Protein AF-A0A8E0IRT0-F1 (afdb_monomer_lite)

pLDDT: mean 97.21, std 1.38, range [92.44, 98.44]

Secondary structure (DSSP, 8-state):
-EEE-----SSHHHHHHHHHHHHHHHHH-TT-EEE-TT-

Organism: NCBI:txid1256207

Radius of gyration: 9.99 Å; chains: 1; bounding box: 24×13×26 Å

Structure (mmCIF, N/CA/C/O backbone):
data_AF-A0A8E0IRT0-F1
#
_entry.id   AF-A0A8E0IRT0-F1
#
loop_
_atom_site.group_PDB
_atom_site.id
_atom_site.type_symbol
_atom_site.label_atom_id
_atom_site.label_alt_id
_atom_site.label_comp_id
_atom_site.label_asym_id
_atom_site.label_entity_id
_atom_site.label_seq_id
_atom_site.pdbx_PDB_ins_code
_atom_site.Cartn_x
_atom_site.Cartn_y
_atom_site.Cartn_z
_atom_site.occupancy
_atom_site.B_iso_or_equiv
_atom_site.auth_seq_id
_atom_site.auth_comp_id
_atom_site.auth_asym_id
_atom_site.auth_atom_id
_atom_site.pdbx_PDB_model_num
ATOM 1 N N . MET A 1 1 ? -7.268 -0.445 15.559 1.00 92.44 1 MET A N 1
ATOM 2 C CA . MET A 1 1 ? -5.907 -1.010 15.804 1.00 92.44 1 MET A CA 1
ATOM 3 C C . MET A 1 1 ? -4.938 -0.393 14.807 1.00 92.44 1 MET A C 1
ATOM 5 O O . MET A 1 1 ? -5.372 -0.172 13.688 1.00 92.44 1 MET A O 1
ATOM 9 N N . LYS A 1 2 ? -3.682 -0.099 15.176 1.00 95.75 2 LYS A N 1
ATOM 10 C CA . LYS A 1 2 ? -2.705 0.489 14.240 1.00 95.75 2 LYS A CA 1
ATOM 11 C C . LYS A 1 2 ? -1.805 -0.576 13.619 1.00 95.75 2 LYS A C 1
ATOM 13 O O . LYS A 1 2 ? -1.287 -1.411 14.356 1.00 95.75 2 LYS A O 1
ATOM 18 N N . ILE A 1 3 ? -1.613 -0.539 12.302 1.00 96.19 3 ILE A N 1
ATOM 19 C CA . ILE A 1 3 ? -0.728 -1.460 11.570 1.00 96.19 3 ILE A CA 1
ATOM 20 C C . ILE A 1 3 ? 0.253 -0.667 10.704 1.00 96.19 3 ILE A C 1
ATOM 22 O O . ILE A 1 3 ? -0.126 0.297 10.043 1.00 96.19 3 ILE A O 1
ATOM 26 N N . TYR A 1 4 ? 1.506 -1.117 10.682 1.00 97.94 4 TYR A N 1
ATOM 27 C CA . TYR A 1 4 ? 2.516 -0.692 9.718 1.00 97.94 4 TYR A CA 1
ATOM 28 C C . TYR A 1 4 ? 2.644 -1.751 8.618 1.00 97.94 4 TYR A C 1
ATOM 30 O O . TYR A 1 4 ? 2.963 -2.906 8.909 1.00 97.94 4 TYR A O 1
ATOM 38 N N . PHE A 1 5 ? 2.388 -1.380 7.365 1.00 97.75 5 PHE A N 1
ATOM 39 C CA . PHE A 1 5 ? 2.502 -2.288 6.227 1.00 97.75 5 PHE A CA 1
ATOM 40 C C . PHE A 1 5 ? 3.962 -2.356 5.750 1.00 97.75 5 PHE A C 1
ATOM 42 O O . PHE A 1 5 ? 4.419 -1.518 4.973 1.00 97.75 5 PHE A O 1
ATOM 49 N N . ALA A 1 6 ? 4.702 -3.356 6.230 1.00 97.62 6 ALA A N 1
ATOM 50 C CA . ALA A 1 6 ? 6.093 -3.595 5.851 1.00 97.62 6 ALA A CA 1
ATOM 51 C C . ALA A 1 6 ? 6.187 -4.543 4.646 1.00 97.62 6 ALA A C 1
ATOM 53 O O . ALA A 1 6 ? 6.012 -5.751 4.795 1.00 97.62 6 ALA A O 1
ATOM 54 N N . ASN A 1 7 ? 6.504 -4.012 3.466 1.00 97.56 7 ASN A N 1
ATOM 55 C CA . ASN A 1 7 ? 6.871 -4.812 2.298 1.00 97.56 7 ASN A CA 1
ATOM 56 C C . ASN A 1 7 ? 7.877 -4.052 1.421 1.00 97.56 7 ASN A C 1
ATOM 58 O O . ASN A 1 7 ? 8.085 -2.855 1.619 1.00 97.56 7 ASN A O 1
ATOM 62 N N . ALA A 1 8 ? 8.488 -4.732 0.448 1.00 97.44 8 ALA A N 1
ATOM 63 C CA . ALA A 1 8 ? 9.236 -4.068 -0.615 1.00 97.44 8 ALA A CA 1
ATOM 64 C C . ALA A 1 8 ? 8.356 -3.019 -1.321 1.00 97.44 8 ALA A C 1
ATOM 66 O O . ALA A 1 8 ? 7.141 -3.189 -1.426 1.00 97.44 8 ALA A O 1
ATOM 67 N N . LEU A 1 9 ? 8.978 -1.931 -1.781 1.00 97.06 9 LEU A N 1
ATOM 68 C CA . LEU A 1 9 ? 8.319 -0.820 -2.477 1.00 97.06 9 LEU A CA 1
ATOM 69 C C . LEU A 1 9 ? 9.255 -0.199 -3.527 1.00 97.06 9 LEU A C 1
ATOM 71 O O . LEU A 1 9 ? 9.389 1.018 -3.615 1.00 97.06 9 LEU A O 1
ATOM 75 N N . PHE A 1 10 ? 9.988 -1.034 -4.269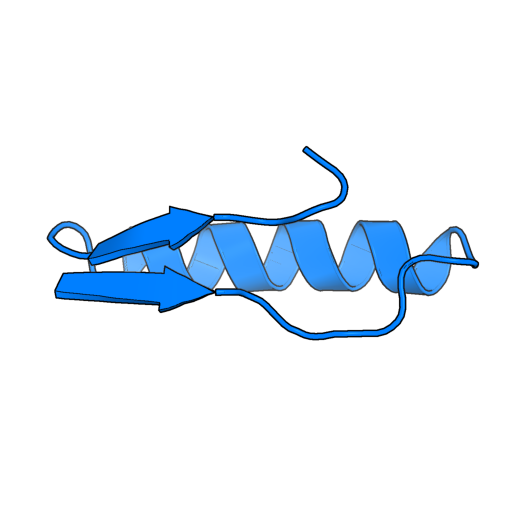 1.00 97.06 10 PHE A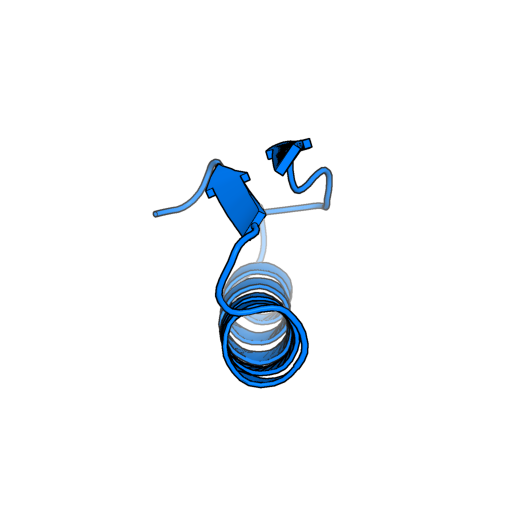 N 1
ATOM 76 C CA . PHE A 1 10 ? 11.031 -0.565 -5.192 1.00 97.06 10 PHE A CA 1
ATOM 77 C C . PHE A 1 10 ? 10.647 -0.746 -6.659 1.00 97.06 10 PHE A C 1
ATOM 79 O O . PHE A 1 10 ? 11.026 0.063 -7.504 1.00 97.06 10 PHE A O 1
ATOM 86 N N . SER A 1 11 ? 9.897 -1.799 -6.980 1.00 98.25 11 SER A N 1
ATOM 87 C CA . SER A 1 11 ? 9.427 -2.071 -8.335 1.00 98.25 11 SER A CA 1
ATOM 88 C C . SER A 1 11 ? 7.959 -1.691 -8.511 1.00 98.25 11 SER A C 1
ATOM 90 O O . SER A 1 11 ? 7.174 -1.708 -7.568 1.00 98.25 11 SER A O 1
ATOM 92 N N . HIS A 1 12 ? 7.542 -1.434 -9.752 1.00 98.19 12 HIS A N 1
ATOM 93 C CA . HIS A 1 12 ? 6.125 -1.216 -10.067 1.00 98.19 12 HIS A CA 1
ATOM 94 C C . HIS A 1 12 ? 5.239 -2.401 -9.647 1.00 98.19 12 HIS A C 1
ATOM 96 O O . HIS A 1 12 ? 4.083 -2.208 -9.272 1.00 98.19 12 HIS A O 1
ATOM 102 N N . ALA A 1 13 ? 5.775 -3.626 -9.690 1.00 98.25 13 ALA A N 1
ATOM 103 C CA . ALA A 1 13 ? 5.066 -4.812 -9.227 1.00 98.25 13 ALA A CA 1
ATOM 104 C C . ALA A 1 13 ? 4.792 -4.744 -7.716 1.00 98.25 13 ALA A C 1
ATOM 106 O O . ALA A 1 13 ? 3.663 -5.003 -7.302 1.00 98.25 13 ALA A O 1
ATOM 107 N N . ASP A 1 14 ? 5.780 -4.318 -6.922 1.00 98.31 14 ASP A N 1
ATOM 108 C CA . ASP A 1 14 ? 5.626 -4.129 -5.476 1.00 98.31 14 ASP A CA 1
ATOM 109 C C . ASP A 1 14 ? 4.550 -3.084 -5.168 1.00 98.31 14 ASP A C 1
ATOM 111 O O . ASP A 1 14 ? 3.643 -3.341 -4.378 1.00 98.31 14 ASP A O 1
ATOM 115 N N . PHE A 1 15 ? 4.593 -1.935 -5.854 1.00 98.31 15 PHE A N 1
ATOM 116 C CA . PHE A 1 15 ? 3.604 -0.869 -5.673 1.00 98.31 15 PHE A CA 1
ATOM 117 C C . PHE A 1 15 ? 2.181 -1.356 -5.942 1.00 98.31 15 PHE A C 1
ATOM 119 O O . PHE A 1 15 ? 1.286 -1.137 -5.119 1.00 98.31 15 PHE A O 1
ATOM 126 N N . ASN A 1 16 ? 1.985 -2.050 -7.067 1.00 98.44 16 ASN A N 1
ATOM 127 C CA . ASN A 1 16 ? 0.688 -2.591 -7.462 1.00 98.44 16 ASN A CA 1
ATOM 128 C C . ASN A 1 16 ? 0.181 -3.633 -6.461 1.00 98.44 16 ASN A C 1
ATOM 130 O O . ASN A 1 16 ? -0.987 -3.595 -6.072 1.00 98.44 16 ASN A O 1
ATOM 134 N N . TYR A 1 17 ? 1.054 -4.542 -6.023 1.00 98.44 17 TYR A N 1
ATOM 135 C CA . TYR A 1 17 ? 0.708 -5.565 -5.042 1.00 98.44 17 TYR A CA 1
ATOM 136 C C . TYR A 1 17 ? 0.313 -4.947 -3.696 1.00 98.44 17 TYR A C 1
ATOM 138 O O . TYR A 1 17 ? -0.751 -5.261 -3.157 1.00 98.44 17 TYR A O 1
ATOM 146 N N . ASN A 1 18 ? 1.123 -4.017 -3.186 1.00 98.31 18 ASN A N 1
ATOM 147 C CA . ASN A 1 18 ? 0.877 -3.330 -1.921 1.00 98.31 18 ASN A CA 1
ATOM 148 C C . ASN A 1 18 ? -0.457 -2.577 -1.947 1.00 98.31 18 ASN A C 1
ATOM 150 O O . ASN A 1 18 ? -1.249 -2.722 -1.019 1.00 98.31 18 ASN A O 1
ATOM 154 N N . ALA A 1 19 ? -0.755 -1.849 -3.027 1.00 98.25 19 ALA A N 1
ATOM 155 C CA . ALA A 1 19 ? -2.020 -1.131 -3.174 1.00 98.25 19 ALA A CA 1
ATOM 156 C C . ALA A 1 19 ? -3.232 -2.083 -3.191 1.00 98.25 19 ALA A C 1
ATOM 158 O O . ALA A 1 19 ? -4.236 -1.841 -2.513 1.00 98.25 19 ALA A O 1
ATOM 159 N N . GLN A 1 20 ? -3.138 -3.196 -3.927 1.00 98.44 20 GLN A N 1
ATOM 160 C CA . GLN A 1 20 ? -4.211 -4.190 -4.001 1.00 98.44 20 GLN A CA 1
ATOM 161 C C . GLN A 1 20 ? -4.467 -4.861 -2.650 1.00 98.44 20 GLN A C 1
ATOM 163 O O . GLN A 1 20 ? -5.624 -4.989 -2.238 1.00 98.44 20 GLN A O 1
ATOM 168 N N . LEU A 1 21 ? -3.408 -5.275 -1.951 1.00 98.19 21 LEU A N 1
ATOM 169 C CA . LEU A 1 21 ? -3.527 -5.924 -0.650 1.00 98.19 21 LEU A CA 1
ATOM 170 C C . LEU A 1 21 ? -4.007 -4.936 0.421 1.00 98.19 21 LEU A C 1
ATOM 172 O O . LEU A 1 21 ? -4.918 -5.262 1.181 1.00 98.19 21 LEU A O 1
ATOM 176 N N . ALA A 1 22 ? -3.491 -3.705 0.430 1.00 97.69 22 ALA A N 1
ATOM 177 C CA . ALA A 1 22 ? -3.943 -2.656 1.338 1.00 97.69 22 ALA A CA 1
ATOM 178 C C . ALA A 1 22 ? -5.455 -2.396 1.207 1.00 97.69 22 ALA A C 1
ATOM 180 O O . ALA A 1 22 ? -6.175 -2.332 2.207 1.00 97.69 22 ALA A O 1
ATOM 181 N N . ALA A 1 23 ? -5.971 -2.330 -0.024 1.00 97.94 23 ALA A N 1
ATOM 182 C CA . ALA A 1 23 ? -7.400 -2.170 -0.282 1.00 97.94 23 ALA A CA 1
ATOM 183 C C . ALA A 1 23 ? -8.240 -3.378 0.172 1.00 97.94 23 ALA A C 1
ATOM 185 O O . ALA A 1 23 ? -9.407 -3.226 0.538 1.00 97.94 23 ALA A O 1
ATOM 186 N N . GLN A 1 24 ? -7.694 -4.594 0.131 1.00 98.31 24 GLN A N 1
ATOM 187 C CA . GLN A 1 24 ? -8.372 -5.784 0.658 1.00 98.31 24 GLN A CA 1
ATOM 188 C C . GLN A 1 24 ? -8.412 -5.773 2.190 1.00 98.31 24 GLN A C 1
ATOM 190 O O . GLN A 1 24 ? -9.478 -5.989 2.763 1.00 98.31 24 GLN A O 1
ATOM 195 N N . ILE A 1 25 ? -7.297 -5.436 2.846 1.00 96.81 25 ILE A N 1
ATOM 196 C CA . ILE A 1 25 ? -7.206 -5.354 4.312 1.00 96.81 25 ILE A CA 1
ATOM 197 C C . ILE A 1 25 ? -8.187 -4.315 4.857 1.00 96.81 25 ILE A C 1
ATOM 199 O O . ILE A 1 25 ? -8.967 -4.635 5.748 1.00 96.81 25 ILE A O 1
ATOM 203 N N . ARG A 1 26 ? -8.217 -3.105 4.282 1.00 96.56 26 ARG A N 1
ATOM 204 C CA . ARG A 1 26 ? -9.134 -2.031 4.712 1.00 96.56 26 ARG A CA 1
ATOM 205 C C . ARG A 1 26 ? -10.610 -2.410 4.573 1.00 96.56 26 ARG A C 1
ATOM 207 O O . ARG A 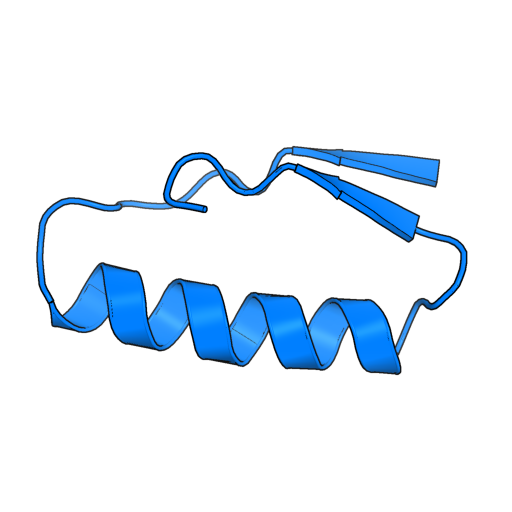1 26 ? -11.426 -1.988 5.382 1.00 96.56 26 ARG A O 1
ATOM 214 N N . ARG A 1 27 ? -10.960 -3.220 3.566 1.00 97.94 27 ARG A N 1
ATOM 215 C CA . ARG A 1 27 ? -12.328 -3.740 3.392 1.00 97.94 27 ARG A CA 1
ATOM 216 C C . ARG A 1 27 ? -12.678 -4.818 4.416 1.00 97.94 27 ARG A C 1
ATOM 218 O O . ARG A 1 27 ? -13.807 -4.848 4.888 1.00 97.94 27 ARG A O 1
ATOM 225 N N . ALA A 1 28 ? -11.736 -5.703 4.733 1.00 97.88 28 ALA A N 1
ATOM 226 C CA . ALA A 1 28 ? -11.950 -6.791 5.685 1.00 97.88 28 ALA A CA 1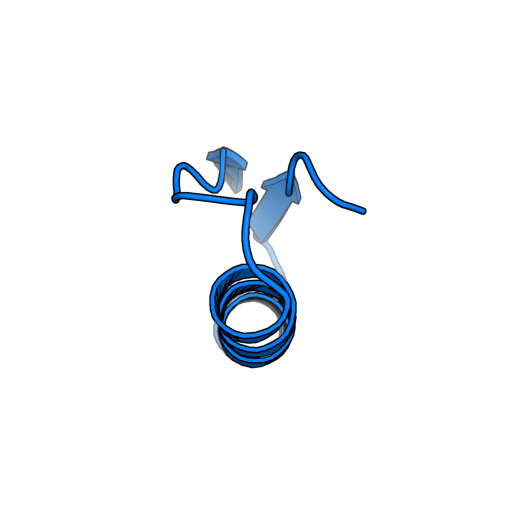
ATOM 227 C C . ALA A 1 28 ? -11.927 -6.318 7.148 1.00 97.88 28 ALA A C 1
ATOM 229 O O . ALA A 1 28 ? -12.606 -6.897 7.991 1.00 97.88 28 ALA A O 1
ATOM 230 N N . LEU A 1 29 ? -11.142 -5.280 7.447 1.00 96.94 29 LEU A N 1
ATOM 231 C CA . LEU A 1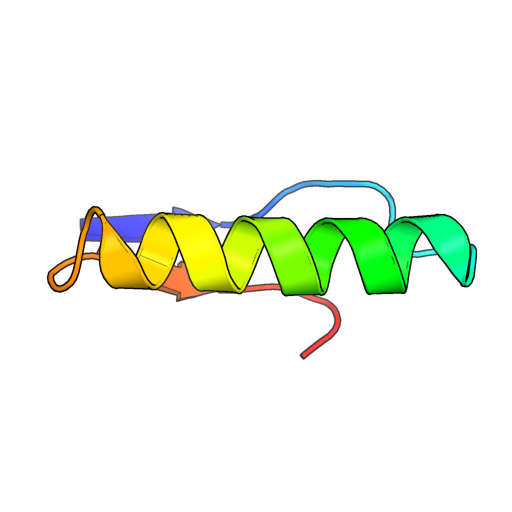 29 ? -10.894 -4.759 8.789 1.00 96.94 29 LEU A CA 1
ATOM 232 C C . LEU A 1 29 ? -11.065 -3.226 8.801 1.00 96.94 29 LEU A C 1
ATOM 234 O O . LEU A 1 29 ? -10.069 -2.502 8.834 1.00 96.94 29 LEU A O 1
ATOM 238 N N . PRO A 1 30 ? -12.308 -2.711 8.774 1.00 95.06 30 PRO A N 1
ATOM 239 C CA . PRO A 1 30 ? -12.569 -1.272 8.664 1.00 95.06 30 PRO A CA 1
ATOM 240 C C . PRO A 1 30 ? -12.067 -0.452 9.866 1.00 95.06 30 PRO A C 1
ATOM 242 O O . PRO A 1 30 ? -11.755 0.724 9.710 1.00 95.06 30 PRO A O 1
ATOM 245 N N . ASP A 1 31 ? -11.919 -1.070 11.043 1.00 96.94 31 ASP A N 1
ATOM 246 C CA . ASP A 1 31 ? -11.447 -0.406 12.273 1.00 96.94 31 ASP A CA 1
ATOM 247 C C . ASP A 1 31 ? -9.908 -0.387 12.416 1.00 96.94 31 ASP A C 1
ATOM 249 O O . ASP A 1 31 ? -9.344 -0.043 13.471 1.00 96.94 31 ASP A O 1
ATOM 253 N N . VAL A 1 32 ? -9.194 -0.825 11.377 1.00 95.06 32 VAL A N 1
ATOM 254 C CA . VAL A 1 32 ? -7.734 -0.778 11.326 1.00 95.06 32 VAL A CA 1
ATOM 255 C C . VAL A 1 32 ? -7.274 0.537 10.705 1.00 95.06 32 VAL A C 1
ATOM 257 O O . VAL A 1 32 ? -7.574 0.857 9.560 1.00 95.06 32 VAL A O 1
ATOM 260 N N . ASP A 1 33 ? -6.454 1.255 11.464 1.00 97.00 33 ASP A N 1
ATOM 261 C CA . ASP A 1 33 ? -5.685 2.408 11.014 1.00 97.00 33 ASP A CA 1
ATOM 262 C C . ASP A 1 33 ? -4.337 1.898 10.478 1.00 97.00 33 ASP A C 1
ATOM 264 O O . ASP A 1 33 ? -3.459 1.487 11.242 1.00 97.00 33 ASP A O 1
ATOM 268 N N . MET A 1 34 ? -4.210 1.807 9.154 1.00 96.56 34 MET A N 1
ATOM 269 C CA . MET A 1 34 ? -3.063 1.189 8.485 1.00 96.56 34 MET A CA 1
ATOM 270 C C . MET A 1 34 ? -2.237 2.227 7.734 1.00 96.56 34 MET A C 1
ATOM 272 O O . MET A 1 34 ? -2.722 2.839 6.780 1.00 96.56 34 MET A O 1
ATOM 276 N N . TYR A 1 35 ? -0.966 2.331 8.116 1.00 98.25 35 TYR A N 1
ATOM 277 C CA . TYR A 1 35 ? 0.039 3.120 7.417 1.00 98.25 35 TYR A CA 1
ATOM 278 C C . TYR A 1 35 ? 0.747 2.279 6.351 1.00 98.25 35 TYR A C 1
ATOM 280 O O . TYR A 1 35 ? 1.259 1.195 6.648 1.00 98.25 35 TYR A O 1
ATOM 288 N N . VAL A 1 36 ? 0.806 2.802 5.127 1.00 97.69 36 VAL A N 1
ATOM 289 C CA . VAL A 1 36 ? 1.485 2.188 3.983 1.00 97.69 36 VAL A CA 1
ATOM 290 C C . VAL A 1 36 ? 2.559 3.171 3.493 1.00 97.69 36 VAL A C 1
ATOM 292 O O . VAL A 1 36 ? 2.201 4.257 3.054 1.00 97.69 36 VAL A O 1
ATOM 295 N N . PRO A 1 37 ? 3.863 2.837 3.549 1.00 97.88 37 PRO A N 1
ATOM 296 C CA . PRO A 1 37 ? 4.937 3.809 3.290 1.00 97.88 37 PRO A CA 1
ATOM 297 C C . PRO A 1 37 ? 4.947 4.466 1.903 1.00 97.88 37 PRO A C 1
ATOM 299 O O . PRO A 1 37 ? 5.548 5.519 1.735 1.0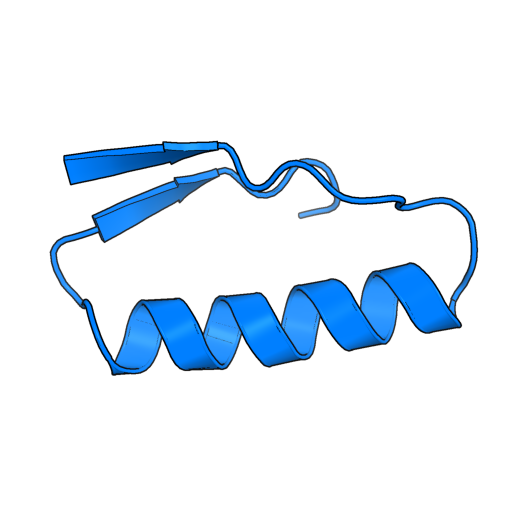0 97.88 37 PRO A O 1
ATOM 302 N N . GLN A 1 38 ? 4.352 3.810 0.909 1.00 94.44 38 GLN A N 1
ATOM 303 C CA . GLN A 1 38 ? 4.331 4.254 -0.488 1.00 94.44 38 GLN A CA 1
ATOM 304 C C . GLN A 1 38 ? 3.098 5.100 -0.864 1.00 94.44 38 GLN A C 1
ATOM 306 O O . GLN A 1 38 ? 2.957 5.448 -2.036 1.00 94.44 38 GLN A O 1
ATOM 311 N N . GLU A 1 39 ? 2.182 5.340 0.081 1.00 93.88 39 GLU A N 1
ATOM 312 C CA . GLU A 1 39 ? 0.989 6.186 -0.100 1.00 93.88 39 GLU A CA 1
ATOM 313 C C . GLU A 1 39 ? 1.259 7.662 0.221 1.00 93.88 39 GLU A C 1
ATOM 315 O O . GLU A 1 39 ? 2.106 7.943 1.102 1.00 93.88 39 GLU A O 1
#

Sequence (39 aa):
MKIYFANALFSHADFNYNAQLAAQIRRALPDVDMYVPQE

Foldseek 3Di:
DEEEDDDDDDDPVRVVVLVVVVVVCCVVCVVYDYDYPVD